Protein AF-A0A3C0JB64-F1 (afdb_monomer_lite)

Secondary structure (DSSP, 8-state):
--HHHHHHHHHHHTHHHHHHHHHHTTT--THHHHHHHHHHTT------HHHHTTS-SSS--------TTTHHHHHHHHHHHTT-

Sequence (84 aa):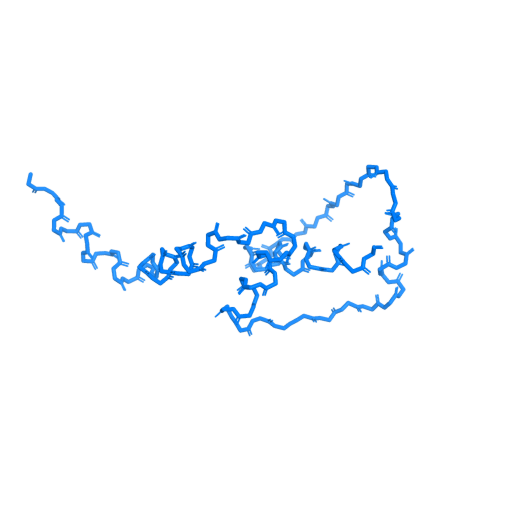
MAAPLLRLLGRWSGLDAAEQFLAASAHLRGFGFVRAALDHLQVRHRVEAEALARIPPTGRLLIVANHPSGAVDALALLDAVGQV

pLDDT: mean 88.94, std 13.04, range [43.72, 98.25]

Structure (mmCIF, N/CA/C/O backbone):
data_AF-A0A3C0JB64-F1
#
_entry.id   AF-A0A3C0JB64-F1
#
loop_
_atom_site.group_PDB
_atom_site.id
_atom_site.type_symbol
_atom_site.label_atom_id
_atom_site.label_alt_id
_atom_site.label_comp_id
_atom_site.label_asym_id
_atom_site.label_entity_id
_atom_site.label_seq_id
_atom_site.pdbx_PDB_ins_code
_atom_site.Cartn_x
_atom_site.Cartn_y
_atom_site.Cartn_z
_atom_site.occupancy
_atom_site.B_iso_or_equiv
_atom_site.auth_seq_id
_atom_site.auth_comp_id
_atom_site.auth_asym_id
_atom_site.auth_atom_id
_atom_site.pdbx_PDB_model_num
ATOM 1 N N . MET A 1 1 ? 15.945 21.259 -25.257 1.00 43.72 1 MET A N 1
ATOM 2 C CA . MET A 1 1 ? 16.686 20.061 -25.715 1.00 43.72 1 MET A CA 1
ATOM 3 C C . MET A 1 1 ? 17.247 19.272 -24.518 1.00 43.72 1 MET A C 1
ATOM 5 O O . MET A 1 1 ? 18.449 19.097 -24.421 1.00 43.72 1 MET A O 1
ATOM 9 N N . ALA A 1 2 ? 16.394 18.813 -23.587 1.00 55.16 2 ALA A N 1
ATOM 10 C CA . ALA A 1 2 ? 16.813 18.074 -22.374 1.00 55.16 2 ALA A CA 1
ATOM 11 C C . ALA A 1 2 ? 16.036 16.756 -22.148 1.00 55.16 2 ALA A C 1
ATOM 13 O O . ALA A 1 2 ? 16.395 15.945 -21.302 1.00 55.16 2 ALA A O 1
ATOM 14 N N . ALA A 1 3 ? 14.993 16.506 -22.947 1.00 60.72 3 ALA A N 1
ATOM 15 C CA . ALA A 1 3 ? 14.140 15.326 -22.842 1.00 60.72 3 ALA A CA 1
ATOM 16 C C . ALA A 1 3 ? 14.836 13.956 -23.046 1.00 60.72 3 ALA A C 1
ATOM 18 O O . ALA A 1 3 ? 14.419 13.005 -22.385 1.00 60.72 3 ALA A O 1
ATOM 19 N N . PRO A 1 4 ? 15.866 13.785 -23.908 1.00 58.62 4 PRO A N 1
ATOM 20 C CA . PRO A 1 4 ? 16.401 12.444 -24.164 1.00 58.62 4 PRO A CA 1
ATOM 21 C C . PRO A 1 4 ? 17.252 11.895 -23.007 1.00 58.62 4 PRO A C 1
ATOM 23 O O . PRO A 1 4 ? 17.247 10.689 -22.778 1.00 58.62 4 PRO A O 1
ATOM 26 N N . LEU A 1 5 ? 17.922 12.758 -22.232 1.00 57.94 5 LEU A N 1
ATOM 27 C CA . LEU A 1 5 ? 18.746 12.342 -21.087 1.00 57.94 5 LEU A CA 1
ATOM 28 C C . LEU A 1 5 ? 17.897 11.837 -19.911 1.00 57.94 5 LEU A C 1
ATOM 30 O O . LEU A 1 5 ? 18.243 10.841 -19.280 1.00 57.94 5 LEU A O 1
ATOM 34 N N . LEU A 1 6 ? 16.747 12.474 -19.665 1.00 61.41 6 LEU A N 1
ATOM 35 C CA . LEU A 1 6 ? 15.801 12.051 -18.628 1.00 61.41 6 LEU A CA 1
ATOM 36 C C . LEU A 1 6 ? 15.183 10.679 -18.937 1.00 61.41 6 LEU A C 1
ATOM 38 O O . LEU A 1 6 ? 15.015 9.865 -18.035 1.00 61.41 6 LEU A O 1
ATOM 42 N N . ARG A 1 7 ? 14.918 10.384 -20.216 1.00 58.72 7 ARG A N 1
ATOM 43 C CA . ARG A 1 7 ? 14.403 9.074 -20.653 1.00 58.72 7 ARG A CA 1
ATOM 44 C C . ARG A 1 7 ? 15.420 7.943 -20.485 1.00 58.72 7 ARG A C 1
ATOM 46 O O . ARG A 1 7 ? 15.030 6.811 -20.222 1.00 58.72 7 ARG A O 1
ATOM 53 N N . LEU A 1 8 ? 16.715 8.234 -20.623 1.00 60.81 8 LEU A N 1
ATOM 54 C CA . LEU A 1 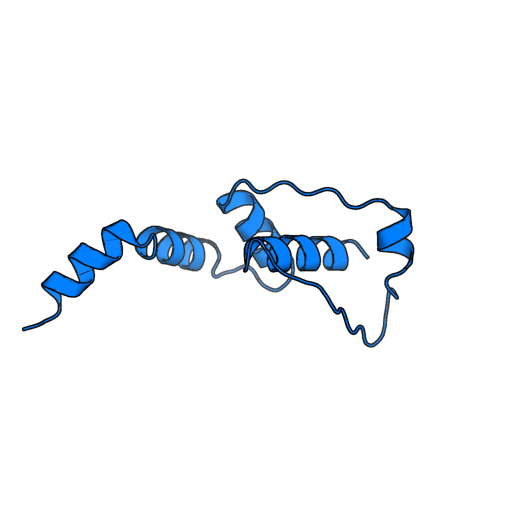8 ? 17.765 7.231 -20.433 1.00 60.81 8 LEU A CA 1
ATOM 55 C C . LEU A 1 8 ? 17.948 6.874 -18.947 1.00 60.81 8 LEU A C 1
ATOM 57 O O . LEU A 1 8 ? 18.119 5.702 -18.625 1.00 60.81 8 LEU A O 1
ATOM 61 N N . LEU A 1 9 ? 17.836 7.865 -18.051 1.00 61.22 9 LEU A N 1
ATOM 62 C CA . LEU A 1 9 ? 17.828 7.655 -16.596 1.00 61.22 9 LEU A CA 1
ATOM 63 C C . LEU A 1 9 ? 16.543 6.957 -16.115 1.00 61.22 9 LEU A C 1
ATOM 65 O O . LEU A 1 9 ? 16.607 6.105 -15.230 1.00 61.22 9 LEU A O 1
ATOM 69 N N . GLY A 1 10 ? 15.394 7.255 -16.735 1.00 58.94 10 GLY A N 1
ATOM 70 C CA . GLY A 1 10 ? 14.101 6.626 -16.425 1.00 58.94 10 GLY A CA 1
ATOM 71 C C . GLY A 1 10 ? 14.083 5.102 -16.601 1.00 58.94 10 GLY A C 1
ATOM 72 O O . GLY A 1 10 ? 13.456 4.390 -15.819 1.00 58.94 10 GLY A O 1
ATOM 73 N N . ARG A 1 11 ? 14.860 4.574 -17.557 1.00 57.41 11 ARG A N 1
ATOM 74 C CA . ARG A 1 11 ? 14.967 3.120 -17.778 1.00 57.41 11 ARG A CA 1
ATOM 75 C C . ARG A 1 11 ? 15.650 2.372 -16.630 1.00 57.41 11 ARG A C 1
ATOM 77 O O . ARG A 1 11 ? 15.479 1.163 -16.527 1.00 57.41 11 ARG A O 1
ATOM 84 N N . TRP A 1 12 ? 16.435 3.057 -15.797 1.00 67.44 12 TRP A N 1
ATOM 85 C CA . TRP A 1 12 ? 17.161 2.448 -14.673 1.00 67.44 12 TRP A CA 1
ATOM 86 C C . TRP A 1 12 ? 16.441 2.651 -13.337 1.00 67.44 12 TRP A C 1
ATOM 88 O O . TRP A 1 12 ? 16.730 1.950 -12.374 1.00 67.44 12 TRP A O 1
ATOM 98 N N . SER A 1 13 ? 15.489 3.585 -13.275 1.00 81.12 13 SER A N 1
ATOM 99 C CA . SER A 1 13 ? 14.750 3.907 -12.052 1.00 81.12 13 SER A CA 1
ATOM 100 C C . SER A 1 13 ? 13.517 3.031 -11.819 1.00 81.12 13 SER A C 1
ATOM 102 O O . SER A 1 13 ? 12.915 3.112 -10.753 1.00 81.12 13 SER A O 1
ATOM 104 N N . GLY A 1 14 ? 13.108 2.222 -12.803 1.00 85.06 14 GLY A N 1
ATOM 105 C CA . GLY A 1 14 ? 11.882 1.419 -12.727 1.00 85.06 14 GLY A CA 1
ATOM 106 C C . GLY A 1 14 ? 10.592 2.228 -12.907 1.00 85.06 14 GLY A C 1
ATOM 107 O O . GLY A 1 14 ? 9.503 1.676 -12.761 1.00 85.06 14 GLY A O 1
ATOM 108 N N . LEU A 1 15 ? 10.690 3.516 -13.259 1.00 88.75 15 LEU A N 1
ATOM 109 C CA . LEU A 1 15 ? 9.526 4.386 -13.452 1.00 88.75 15 LEU A CA 1
ATOM 110 C C . LEU A 1 15 ? 8.633 3.915 -14.601 1.00 88.75 15 LEU A C 1
ATOM 112 O O . LEU A 1 15 ? 7.420 3.924 -14.446 1.00 88.75 15 LEU A O 1
ATOM 116 N N . ASP A 1 16 ? 9.210 3.420 -15.698 1.00 89.75 16 ASP A N 1
ATOM 117 C CA . ASP A 1 16 ? 8.428 2.893 -16.825 1.00 89.75 16 ASP A CA 1
ATOM 118 C C . ASP A 1 16 ? 7.540 1.709 -16.394 1.00 89.75 16 ASP A C 1
ATOM 120 O O . ASP A 1 16 ? 6.389 1.597 -16.815 1.00 89.75 16 ASP A O 1
ATOM 124 N N . ALA A 1 17 ? 8.059 0.829 -15.528 1.00 90.88 17 ALA A N 1
AT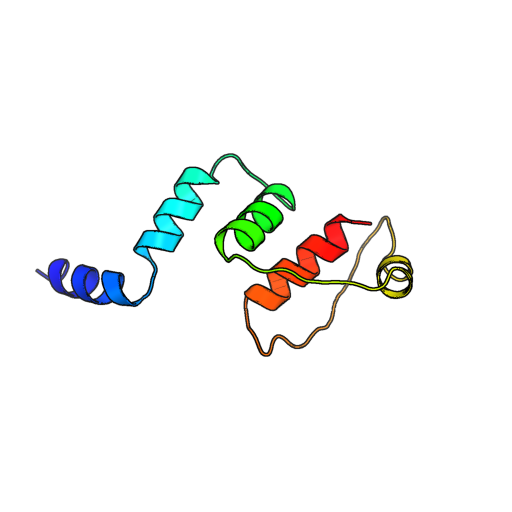OM 125 C CA . ALA A 1 17 ? 7.296 -0.292 -14.981 1.00 90.88 17 ALA A CA 1
ATOM 126 C C . ALA A 1 17 ? 6.207 0.196 -14.014 1.00 90.88 17 ALA A C 1
ATOM 128 O O . ALA A 1 17 ? 5.073 -0.282 -14.068 1.00 90.88 17 ALA A O 1
ATOM 129 N N . ALA A 1 18 ? 6.526 1.191 -13.180 1.00 91.94 18 ALA A N 1
ATOM 130 C CA . ALA A 1 18 ? 5.557 1.815 -12.287 1.00 91.94 18 ALA A CA 1
ATOM 131 C C . ALA A 1 18 ? 4.420 2.500 -13.065 1.00 91.94 18 ALA A C 1
ATOM 133 O O . ALA A 1 18 ? 3.254 2.296 -12.741 1.00 91.94 18 ALA A O 1
ATOM 134 N N . GLU A 1 19 ? 4.724 3.257 -14.121 1.00 94.06 19 GLU A N 1
ATOM 135 C CA . GLU A 1 19 ? 3.721 3.896 -14.981 1.00 94.06 19 GLU A CA 1
ATOM 136 C C . GLU A 1 19 ? 2.816 2.864 -15.664 1.00 94.06 19 GLU A C 1
ATOM 138 O O . GLU A 1 19 ? 1.594 3.022 -15.666 1.00 94.06 19 GLU A O 1
ATOM 143 N N . GLN A 1 20 ? 3.390 1.776 -16.188 1.00 96.00 20 GLN A N 1
ATOM 144 C CA . GLN A 1 20 ? 2.617 0.685 -16.789 1.00 96.00 20 GLN A CA 1
ATOM 145 C C . GLN A 1 20 ? 1.680 0.024 -15.772 1.00 96.00 20 GLN A C 1
ATOM 147 O O . GLN A 1 20 ? 0.502 -0.189 -16.069 1.00 96.00 20 GLN A O 1
ATOM 152 N N . PHE A 1 21 ? 2.172 -0.256 -14.562 1.00 96.81 21 PHE A N 1
ATOM 153 C CA . PHE A 1 21 ? 1.350 -0.793 -13.480 1.00 96.81 21 PHE A CA 1
ATOM 154 C C . PHE A 1 21 ? 0.216 0.166 -13.097 1.00 96.81 21 PHE A C 1
ATOM 156 O O . PHE A 1 21 ? -0.933 -0.263 -12.960 1.00 96.81 21 PHE A O 1
ATOM 163 N N . LEU A 1 22 ? 0.518 1.460 -12.952 1.00 96.81 22 LEU A N 1
ATOM 164 C CA . LEU A 1 22 ? -0.469 2.484 -12.609 1.00 96.81 22 LEU A CA 1
ATOM 165 C C . LEU A 1 22 ? -1.557 2.593 -13.680 1.00 96.81 22 LEU A C 1
ATOM 167 O O . LEU A 1 22 ? -2.736 2.674 -13.336 1.00 96.81 22 LEU A O 1
ATOM 171 N N . ALA A 1 23 ? -1.188 2.539 -14.962 1.00 97.81 23 ALA A N 1
ATOM 172 C CA . ALA A 1 23 ? -2.142 2.547 -16.067 1.00 97.81 23 ALA A CA 1
ATOM 173 C C . ALA A 1 23 ? -3.028 1.289 -16.068 1.00 97.81 23 ALA A C 1
ATOM 175 O O . ALA A 1 23 ? -4.253 1.400 -16.149 1.00 97.81 23 ALA A O 1
ATOM 176 N N . ALA A 1 24 ? -2.437 0.100 -15.912 1.00 98.00 24 ALA A N 1
ATOM 177 C CA . ALA A 1 24 ? -3.180 -1.162 -15.858 1.00 98.00 24 ALA A CA 1
ATOM 178 C C . ALA A 1 24 ? -4.126 -1.233 -14.643 1.00 98.00 24 ALA A C 1
ATOM 180 O O . ALA A 1 24 ? -5.238 -1.756 -14.735 1.00 98.00 24 ALA A O 1
ATOM 181 N N . SER A 1 25 ? -3.716 -0.643 -13.520 1.00 97.88 25 SER A N 1
ATOM 182 C CA . SER A 1 25 ? -4.456 -0.644 -12.253 1.00 97.88 25 SER A CA 1
ATOM 183 C C . SER A 1 25 ? -5.335 0.594 -12.056 1.00 97.88 25 SER A C 1
ATOM 185 O O . SER A 1 25 ? -5.924 0.763 -10.989 1.00 97.88 25 SER A O 1
ATOM 187 N N . ALA A 1 26 ? -5.480 1.456 -13.070 1.00 97.56 26 ALA A N 1
ATOM 188 C CA . ALA A 1 26 ? -6.174 2.745 -12.967 1.00 97.56 26 ALA A CA 1
ATOM 189 C C . ALA A 1 26 ? -7.669 2.642 -12.612 1.00 97.56 26 ALA A C 1
ATOM 191 O O . ALA A 1 26 ? -8.287 3.641 -12.238 1.00 97.56 26 ALA A O 1
ATOM 192 N N . HIS A 1 27 ? -8.259 1.453 -12.710 1.00 97.81 27 HIS A N 1
ATOM 193 C CA . HIS A 1 27 ? -9.641 1.158 -12.333 1.00 97.81 27 HIS A CA 1
ATOM 194 C C . HIS A 1 27 ? -9.784 0.746 -10.854 1.00 97.81 27 HIS A C 1
ATOM 196 O O . HIS A 1 27 ? -10.888 0.773 -10.314 1.00 97.81 27 HIS A O 1
ATOM 202 N N . LEU A 1 28 ? -8.684 0.396 -10.181 1.00 98.25 28 LEU A N 1
ATOM 203 C CA . LEU A 1 28 ? -8.678 -0.048 -8.789 1.00 98.25 28 LEU A CA 1
ATOM 204 C C . LEU A 1 28 ? -8.596 1.138 -7.821 1.00 98.25 28 LEU A C 1
ATOM 206 O O . LEU A 1 28 ? -7.978 2.166 -8.103 1.00 98.25 28 LEU A O 1
ATOM 210 N N . ARG A 1 29 ? -9.226 1.006 -6.652 1.00 96.62 29 ARG A N 1
ATOM 211 C CA . ARG A 1 29 ? -9.237 2.018 -5.582 1.00 96.62 29 ARG A CA 1
ATOM 212 C C . ARG A 1 29 ? -9.077 1.347 -4.220 1.00 96.62 29 ARG A C 1
ATOM 214 O O . ARG A 1 29 ? -9.393 0.166 -4.071 1.00 96.62 29 ARG A O 1
ATOM 221 N N . GLY A 1 30 ? -8.609 2.112 -3.233 1.00 95.94 30 GLY A N 1
ATOM 222 C CA . GLY A 1 30 ? -8.453 1.642 -1.853 1.00 95.94 30 GLY A CA 1
ATOM 223 C C . GLY A 1 30 ? -7.646 0.343 -1.764 1.00 95.94 30 GLY A C 1
ATOM 224 O O . GLY A 1 30 ? -6.654 0.176 -2.474 1.00 95.94 30 GLY A O 1
ATOM 225 N N . PHE A 1 31 ? -8.106 -0.602 -0.940 1.00 96.44 31 PHE A N 1
ATOM 226 C CA . PHE A 1 31 ? -7.430 -1.887 -0.722 1.00 96.44 31 PHE A CA 1
ATOM 227 C C . PHE A 1 31 ? -7.313 -2.755 -1.983 1.00 96.44 31 PHE A C 1
ATOM 229 O O . PHE A 1 31 ? -6.371 -3.531 -2.103 1.00 96.44 31 PHE A O 1
ATOM 236 N N . GLY A 1 32 ? -8.202 -2.582 -2.969 1.00 96.94 32 GLY A N 1
ATOM 237 C CA . GLY A 1 32 ? -8.079 -3.276 -4.254 1.00 96.94 32 GLY A CA 1
ATOM 238 C C . GLY A 1 32 ? -6.801 -2.889 -5.003 1.00 96.94 32 GLY A C 1
ATOM 239 O O . GLY A 1 32 ? -6.121 -3.752 -5.550 1.00 96.94 32 GLY A O 1
ATOM 240 N N . PHE A 1 33 ? -6.436 -1.602 -4.973 1.00 97.56 33 PHE A N 1
ATOM 241 C CA . PHE A 1 33 ? -5.176 -1.129 -5.552 1.00 97.56 33 PHE A CA 1
ATOM 242 C C . PHE A 1 33 ? -3.968 -1.626 -4.750 1.00 97.56 33 PHE A C 1
ATOM 244 O O . PHE A 1 33 ? -2.989 -2.074 -5.340 1.00 97.56 33 PHE A O 1
ATOM 251 N N . VAL A 1 34 ? -4.049 -1.587 -3.415 1.00 97.88 34 VAL A N 1
ATOM 252 C CA . VAL A 1 34 ? -2.973 -2.059 -2.525 1.00 97.88 34 VAL A CA 1
ATOM 253 C C . VAL A 1 34 ? -2.638 -3.524 -2.805 1.00 97.88 34 VAL A C 1
ATOM 255 O O . VAL A 1 34 ? -1.470 -3.857 -2.999 1.00 97.88 34 VAL A O 1
ATOM 258 N N . ARG A 1 35 ? -3.655 -4.386 -2.910 1.00 97.25 35 ARG A N 1
ATOM 259 C CA . ARG A 1 35 ? -3.454 -5.811 -3.184 1.00 97.25 35 ARG A CA 1
ATOM 260 C C . ARG A 1 35 ? -2.842 -6.059 -4.562 1.00 97.25 35 ARG A C 1
ATOM 262 O O . ARG A 1 35 ? -1.883 -6.815 -4.667 1.00 97.25 35 ARG A O 1
ATOM 269 N N . ALA A 1 36 ? -3.309 -5.347 -5.591 1.00 97.88 36 ALA A N 1
ATOM 270 C CA . ALA A 1 36 ? -2.701 -5.411 -6.920 1.00 97.88 36 ALA A CA 1
ATOM 271 C C . ALA A 1 36 ? -1.237 -4.935 -6.925 1.00 97.88 36 ALA A C 1
ATOM 273 O O . ALA A 1 36 ? -0.414 -5.506 -7.637 1.00 97.88 36 ALA A O 1
ATOM 274 N N . ALA A 1 37 ? -0.894 -3.923 -6.121 1.00 97.44 37 ALA A N 1
ATOM 275 C CA . ALA A 1 37 ? 0.482 -3.452 -5.984 1.00 97.44 37 ALA A CA 1
ATOM 276 C C . ALA A 1 37 ? 1.375 -4.494 -5.297 1.00 97.44 37 ALA A C 1
ATOM 278 O O . ALA A 1 37 ? 2.470 -4.767 -5.784 1.00 97.44 37 ALA A O 1
ATOM 279 N N . LEU A 1 38 ? 0.906 -5.120 -4.212 1.00 97.44 38 LEU A N 1
ATOM 280 C CA . LEU A 1 38 ? 1.625 -6.216 -3.551 1.00 97.44 38 LEU A CA 1
ATOM 281 C C . LEU A 1 38 ? 1.830 -7.406 -4.496 1.00 97.44 38 LEU A C 1
ATOM 283 O O . LEU A 1 38 ? 2.932 -7.949 -4.554 1.00 97.44 38 LEU A O 1
ATOM 287 N N . ASP A 1 39 ? 0.812 -7.771 -5.279 1.00 97.00 39 ASP A N 1
ATOM 288 C CA . ASP A 1 39 ? 0.921 -8.823 -6.291 1.00 97.00 39 ASP A CA 1
ATOM 289 C C . ASP A 1 39 ? 1.914 -8.452 -7.399 1.00 97.00 39 ASP A C 1
ATOM 291 O O . ASP A 1 39 ? 2.771 -9.264 -7.745 1.00 97.00 39 ASP A O 1
ATOM 295 N N . HIS A 1 40 ? 1.866 -7.226 -7.926 1.00 96.44 40 HIS A N 1
ATOM 296 C CA . HIS A 1 40 ? 2.813 -6.763 -8.945 1.00 96.44 40 HIS A CA 1
ATOM 297 C C . HIS A 1 40 ? 4.262 -6.783 -8.439 1.00 96.44 40 HIS A C 1
ATOM 299 O O . HIS A 1 40 ? 5.160 -7.231 -9.148 1.00 96.44 40 HIS A O 1
ATOM 305 N N . LEU A 1 41 ? 4.477 -6.358 -7.192 1.00 95.19 41 LEU A N 1
ATOM 306 C CA . LEU A 1 41 ? 5.784 -6.368 -6.533 1.00 95.19 41 LEU A CA 1
ATOM 307 C C . LEU A 1 41 ? 6.195 -7.760 -6.022 1.00 95.19 41 LEU A C 1
ATOM 309 O O . LEU A 1 41 ? 7.289 -7.902 -5.481 1.00 95.19 41 LEU A O 1
ATOM 313 N N . GLN A 1 42 ? 5.339 -8.778 -6.185 1.00 96.12 42 GLN A N 1
ATOM 314 C CA . GLN A 1 42 ? 5.547 -10.146 -5.695 1.00 96.12 42 GLN A CA 1
ATOM 315 C C . GLN A 1 42 ? 5.807 -10.206 -4.180 1.00 96.12 42 GLN A C 1
ATOM 317 O O . GLN A 1 42 ? 6.536 -11.063 -3.680 1.00 96.12 42 GLN A O 1
ATOM 322 N N . VAL A 1 43 ? 5.189 -9.294 -3.431 1.00 96.56 43 VAL A N 1
ATOM 323 C CA . VAL A 1 43 ? 5.318 -9.217 -1.979 1.00 96.56 43 VAL A CA 1
ATOM 324 C C . VAL A 1 43 ? 4.275 -10.119 -1.331 1.00 96.56 43 VAL A C 1
ATOM 326 O O . VAL A 1 43 ? 3.083 -10.099 -1.651 1.00 96.56 43 VAL A O 1
ATOM 329 N N . ARG A 1 44 ? 4.740 -10.910 -0.368 1.00 95.00 44 ARG A N 1
ATOM 330 C CA . ARG A 1 44 ? 3.906 -11.708 0.527 1.00 95.00 44 ARG A CA 1
ATOM 331 C C . ARG A 1 44 ? 4.222 -11.290 1.952 1.00 95.00 44 ARG A C 1
ATOM 333 O O . ARG A 1 44 ? 5.384 -11.136 2.310 1.00 95.00 44 ARG A O 1
ATOM 340 N N . HIS A 1 45 ? 3.183 -11.106 2.749 1.00 93.94 45 HIS A N 1
ATOM 341 C CA . HIS A 1 45 ? 3.304 -10.780 4.161 1.00 93.94 45 HIS A CA 1
ATOM 342 C C . HIS A 1 45 ? 2.331 -11.651 4.953 1.00 93.94 45 HIS A C 1
ATOM 344 O O . HIS A 1 45 ? 1.386 -12.215 4.400 1.00 93.94 45 HIS A O 1
ATOM 350 N N . ARG A 1 46 ? 2.599 -11.791 6.248 1.00 94.75 46 ARG A N 1
ATOM 351 C CA . ARG A 1 46 ? 1.772 -12.546 7.182 1.00 94.75 46 ARG A CA 1
ATOM 352 C C . ARG A 1 46 ? 1.543 -11.683 8.407 1.00 94.75 46 ARG A C 1
ATOM 354 O O . ARG A 1 46 ? 2.480 -11.059 8.901 1.00 94.75 46 ARG A O 1
ATOM 361 N N . VAL A 1 47 ? 0.308 -11.674 8.883 1.00 93.50 47 VAL A N 1
ATOM 362 C CA . VAL A 1 47 ? -0.071 -11.017 10.129 1.00 93.50 47 VAL A CA 1
ATOM 363 C C . VAL A 1 47 ? -0.759 -12.051 10.999 1.00 93.50 47 VAL A C 1
ATOM 365 O O . VAL A 1 47 ? -1.605 -12.806 10.525 1.00 93.50 47 VAL A O 1
ATOM 368 N N . GLU A 1 48 ? -0.354 -12.116 12.261 1.00 94.69 48 GLU A N 1
ATOM 369 C CA . GLU A 1 48 ? -0.985 -13.007 13.230 1.00 94.69 48 GLU A CA 1
ATOM 370 C C . GLU A 1 48 ? -2.394 -12.497 13.566 1.00 94.69 48 GLU A C 1
ATOM 372 O O . GLU A 1 48 ? -2.626 -11.288 13.679 1.00 94.69 48 GLU A O 1
ATOM 377 N N . ALA A 1 49 ? -3.348 -13.414 13.731 1.00 94.44 49 ALA A N 1
ATOM 378 C CA . ALA A 1 49 ? -4.757 -13.069 13.926 1.00 94.44 49 ALA A CA 1
ATOM 379 C C . ALA A 1 49 ? -4.975 -12.207 15.183 1.00 94.44 49 ALA A C 1
ATOM 381 O O . ALA A 1 49 ? -5.795 -11.287 15.185 1.00 94.44 49 ALA A O 1
ATOM 382 N N . GLU A 1 50 ? -4.185 -12.438 16.233 1.00 95.50 50 GLU A N 1
ATOM 383 C CA . GLU A 1 50 ? -4.213 -11.669 17.478 1.00 95.50 50 GLU A CA 1
ATOM 384 C C . GLU A 1 50 ? -3.764 -10.216 17.287 1.00 95.50 50 GLU A C 1
ATOM 386 O O . GLU A 1 50 ? -4.128 -9.355 18.089 1.00 95.50 50 GLU A O 1
ATOM 391 N N . ALA A 1 51 ? -2.960 -9.928 16.259 1.00 92.88 51 ALA A N 1
ATOM 392 C CA . ALA A 1 51 ? -2.576 -8.565 15.918 1.00 92.88 51 ALA A CA 1
ATOM 393 C C . ALA A 1 51 ? -3.711 -7.849 15.175 1.00 92.88 51 ALA A C 1
ATOM 395 O O . ALA A 1 51 ? -4.033 -6.714 15.527 1.00 92.88 51 ALA A O 1
ATOM 396 N N . LEU A 1 52 ? -4.364 -8.526 14.222 1.00 94.88 52 LEU A N 1
ATOM 397 C CA . LEU A 1 52 ? -5.537 -7.987 13.519 1.00 94.88 52 LEU A CA 1
ATOM 398 C C . LEU A 1 52 ? -6.688 -7.692 14.485 1.00 94.88 52 LEU A C 1
ATOM 400 O O . LEU A 1 52 ? -7.299 -6.631 14.407 1.00 94.88 52 LEU A O 1
ATOM 404 N N . ALA A 1 53 ? -6.914 -8.566 15.468 1.00 94.56 53 ALA A N 1
ATOM 405 C CA . ALA A 1 53 ? -7.956 -8.395 16.481 1.00 94.56 53 ALA A CA 1
ATOM 406 C C . ALA A 1 53 ? -7.789 -7.137 17.362 1.00 94.56 53 ALA A C 1
ATOM 408 O O . ALA A 1 53 ? -8.723 -6.750 18.063 1.00 94.56 53 ALA A O 1
ATOM 409 N N . ARG A 1 54 ? -6.613 -6.490 17.354 1.00 93.12 54 ARG A N 1
ATOM 410 C CA . ARG A 1 54 ? -6.369 -5.227 18.078 1.00 93.12 54 ARG A CA 1
ATOM 411 C C . ARG A 1 54 ? -6.801 -3.995 17.288 1.00 93.12 54 ARG A C 1
ATOM 413 O O . ARG A 1 54 ? -6.840 -2.903 17.854 1.00 93.12 54 ARG A O 1
ATOM 420 N N . ILE A 1 55 ? -7.078 -4.147 15.997 1.00 95.88 55 ILE A N 1
ATOM 421 C CA . ILE A 1 55 ? -7.525 -3.056 15.141 1.00 95.88 55 ILE A CA 1
ATOM 422 C C . ILE A 1 55 ? -9.041 -2.893 15.341 1.00 95.88 55 ILE A C 1
ATOM 424 O O . ILE A 1 55 ? -9.784 -3.864 15.203 1.00 95.88 55 ILE A O 1
ATOM 428 N N . PRO A 1 56 ? -9.533 -1.690 15.682 1.00 95.19 56 PRO A N 1
ATOM 429 C CA . PRO A 1 56 ? -10.962 -1.454 15.800 1.00 95.19 56 PRO A CA 1
ATOM 430 C C . PRO A 1 56 ? -11.635 -1.589 14.420 1.00 95.19 56 PRO A C 1
ATOM 432 O O . PRO A 1 56 ? -11.188 -0.937 13.476 1.00 95.19 56 PRO A O 1
ATOM 435 N N . PRO A 1 57 ? -12.737 -2.356 14.290 1.00 93.38 57 PRO A N 1
ATOM 436 C CA . PRO A 1 57 ? -13.392 -2.593 12.996 1.00 93.38 57 PRO A CA 1
ATOM 437 C C . PRO A 1 57 ? -14.101 -1.352 12.442 1.00 93.38 57 PRO A C 1
ATOM 439 O O . PRO A 1 57 ? -14.451 -1.280 11.270 1.00 93.38 57 PRO A O 1
ATOM 442 N N . THR A 1 5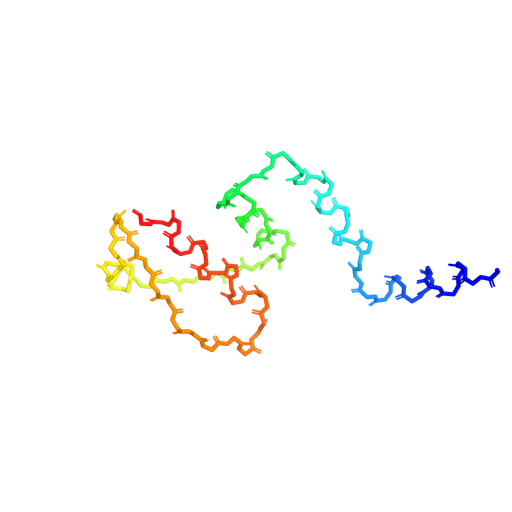8 ? -14.355 -0.357 13.292 1.00 94.44 58 THR A N 1
ATOM 443 C CA . THR A 1 58 ? -14.964 0.910 12.892 1.00 94.44 58 THR A CA 1
ATOM 444 C C . THR A 1 58 ? -14.363 2.052 13.699 1.00 94.44 58 THR A C 1
ATOM 446 O O . THR A 1 58 ? -13.850 1.858 14.802 1.00 94.44 58 THR A O 1
ATOM 449 N N . GLY A 1 59 ? -14.467 3.265 13.163 1.00 95.31 59 GLY A N 1
ATOM 450 C CA . GLY A 1 59 ? -13.962 4.468 13.814 1.00 95.31 59 GLY A CA 1
ATOM 451 C C . GLY A 1 59 ? -12.576 4.871 13.320 1.00 95.31 59 GLY A C 1
ATOM 452 O O . GLY A 1 59 ? -12.126 4.472 12.250 1.00 95.31 59 GLY A O 1
ATOM 453 N N . ARG A 1 60 ? -11.927 5.760 14.074 1.00 95.00 60 ARG A N 1
ATOM 454 C CA . ARG A 1 60 ? -10.626 6.329 13.704 1.00 95.00 60 ARG A CA 1
ATOM 455 C C . ARG A 1 60 ? -9.505 5.429 14.215 1.00 95.00 60 ARG A C 1
ATOM 457 O O . ARG A 1 60 ? -9.543 4.996 15.361 1.00 95.00 60 ARG A O 1
ATOM 464 N N . LEU A 1 61 ? -8.486 5.234 13.385 1.00 94.00 61 LEU A N 1
ATOM 465 C CA . LEU A 1 61 ? -7.292 4.457 13.696 1.00 94.00 61 LEU A CA 1
ATOM 466 C C . LEU A 1 61 ? -6.048 5.316 13.453 1.00 94.00 61 LEU A C 1
ATOM 468 O O . LEU A 1 61 ? -5.921 5.936 12.398 1.00 94.00 61 LEU A O 1
ATOM 472 N N . LEU A 1 62 ? -5.132 5.340 14.421 1.00 94.50 62 LEU A N 1
ATOM 473 C CA . LEU A 1 62 ? -3.783 5.878 14.261 1.00 94.50 62 LEU A CA 1
ATOM 474 C C . LEU A 1 62 ? -2.798 4.718 14.373 1.00 94.50 62 LEU A C 1
ATOM 476 O O . LEU A 1 62 ? -2.760 4.045 15.401 1.00 94.50 62 LEU A O 1
ATOM 480 N N . ILE A 1 63 ? -1.996 4.507 13.332 1.00 92.12 63 ILE A N 1
ATOM 481 C CA . ILE A 1 63 ? -0.924 3.512 13.334 1.00 92.12 63 ILE A CA 1
ATOM 482 C C . ILE A 1 63 ? 0.411 4.246 13.351 1.00 92.12 63 ILE A C 1
ATOM 484 O O . ILE A 1 63 ? 0.632 5.157 12.556 1.00 92.12 63 ILE A O 1
ATOM 488 N N . VAL A 1 64 ? 1.299 3.836 14.254 1.00 92.75 64 VAL A N 1
ATOM 489 C CA . VAL A 1 64 ? 2.680 4.316 14.325 1.00 92.75 64 VAL A CA 1
ATOM 490 C C . VAL A 1 64 ? 3.585 3.122 14.060 1.00 92.75 64 VAL A C 1
ATOM 492 O O . VAL A 1 64 ? 3.593 2.170 14.836 1.00 92.75 64 VAL A O 1
ATOM 495 N N . ALA A 1 65 ? 4.320 3.162 12.954 1.00 88.00 65 ALA A N 1
ATOM 496 C CA . ALA A 1 65 ? 5.210 2.089 12.530 1.00 88.00 65 ALA A CA 1
ATOM 497 C C . ALA A 1 65 ? 6.533 2.670 12.025 1.00 88.00 65 ALA A C 1
ATOM 499 O O . ALA A 1 65 ? 6.580 3.796 11.526 1.00 88.00 65 ALA A O 1
ATOM 500 N N . ASN A 1 66 ? 7.611 1.896 12.153 1.00 86.44 66 ASN A N 1
ATOM 501 C CA . ASN A 1 66 ? 8.809 2.157 11.364 1.00 86.44 66 ASN A CA 1
ATOM 502 C C . ASN A 1 66 ? 8.643 1.514 9.974 1.00 86.44 66 ASN A C 1
ATOM 504 O O . ASN A 1 66 ? 7.842 0.598 9.799 1.00 86.44 66 ASN A O 1
ATOM 508 N N . HIS A 1 67 ? 9.382 2.014 8.984 1.00 87.25 67 HIS A N 1
ATOM 509 C CA . HIS A 1 67 ? 9.333 1.499 7.611 1.00 87.25 67 HIS A CA 1
ATOM 510 C C . HIS A 1 67 ? 10.752 1.279 7.071 1.00 87.25 67 HIS A C 1
ATOM 512 O O . HIS A 1 67 ? 11.207 2.039 6.211 1.00 87.25 67 HIS A O 1
ATOM 518 N N . PRO A 1 68 ? 11.500 0.294 7.604 1.00 81.31 68 PRO A N 1
ATOM 519 C CA . PRO A 1 68 ? 12.861 0.002 7.158 1.00 81.31 68 PRO A CA 1
ATOM 520 C C . PRO A 1 68 ? 12.919 -0.400 5.678 1.00 81.31 68 PRO A C 1
ATOM 522 O O . PRO A 1 68 ? 13.933 -0.153 5.027 1.00 81.31 68 PRO A O 1
ATOM 525 N N . SER A 1 69 ? 11.844 -0.979 5.132 1.00 86.62 69 SER A N 1
ATOM 526 C CA . SER A 1 69 ? 11.718 -1.350 3.716 1.00 86.62 69 SER A CA 1
ATOM 527 C C . SER A 1 69 ? 10.880 -0.349 2.905 1.00 86.62 69 SER A C 1
ATOM 529 O O . SER A 1 69 ? 10.532 -0.602 1.749 1.00 86.62 69 SER A O 1
ATOM 531 N N . GLY A 1 70 ? 10.583 0.822 3.476 1.00 88.56 70 GLY A N 1
ATOM 532 C CA . GLY A 1 70 ? 9.920 1.925 2.787 1.00 88.56 70 GLY A CA 1
ATOM 533 C C . GLY A 1 70 ? 8.470 1.620 2.405 1.00 88.56 70 GLY A C 1
ATOM 534 O O . GLY A 1 70 ? 7.678 1.153 3.219 1.00 88.56 70 GLY A O 1
ATOM 535 N N . ALA A 1 71 ? 8.097 1.920 1.158 1.00 90.00 71 ALA A N 1
ATOM 536 C CA . ALA A 1 71 ? 6.707 1.851 0.697 1.00 90.00 71 ALA A CA 1
ATOM 537 C C . ALA A 1 71 ? 6.102 0.435 0.733 1.00 90.00 71 ALA A C 1
ATOM 539 O O . ALA A 1 71 ? 4.886 0.299 0.853 1.00 90.00 71 ALA A O 1
ATOM 540 N N . VAL A 1 72 ? 6.928 -0.615 0.661 1.00 93.94 72 VAL A N 1
ATOM 541 C CA . VAL A 1 72 ? 6.459 -2.008 0.744 1.00 93.94 72 VAL A CA 1
ATOM 542 C C . VAL A 1 72 ? 5.830 -2.299 2.108 1.00 93.94 72 VAL A C 1
ATOM 544 O O . VAL A 1 72 ? 4.754 -2.892 2.162 1.00 93.94 72 VAL A O 1
ATOM 547 N N . ASP A 1 73 ? 6.440 -1.811 3.192 1.00 93.62 73 ASP A N 1
ATOM 548 C CA . ASP A 1 73 ? 5.906 -1.979 4.549 1.00 93.62 73 ASP A CA 1
ATOM 549 C C . ASP A 1 73 ? 4.553 -1.280 4.696 1.00 93.62 73 ASP A C 1
ATOM 551 O O . ASP A 1 73 ? 3.630 -1.818 5.305 1.00 93.62 73 ASP A O 1
ATOM 555 N N . ALA A 1 74 ? 4.411 -0.094 4.097 1.00 92.88 74 ALA A N 1
ATOM 556 C CA . ALA A 1 74 ? 3.151 0.638 4.097 1.00 92.88 74 ALA A CA 1
ATOM 557 C C . ALA A 1 74 ? 2.051 -0.117 3.330 1.00 92.88 74 ALA A C 1
ATOM 559 O O . ALA A 1 74 ? 0.916 -0.177 3.800 1.00 92.88 74 ALA A O 1
ATOM 560 N N . LEU A 1 75 ? 2.372 -0.729 2.184 1.00 95.94 75 LEU A N 1
ATOM 561 C CA . LEU A 1 75 ? 1.413 -1.539 1.425 1.00 95.94 75 LEU A CA 1
ATOM 562 C C . LEU A 1 75 ? 0.981 -2.789 2.199 1.00 95.94 75 LEU A C 1
ATOM 564 O O . LEU A 1 75 ? -0.212 -3.072 2.264 1.00 95.94 75 LEU A O 1
ATOM 568 N N . ALA A 1 76 ? 1.924 -3.504 2.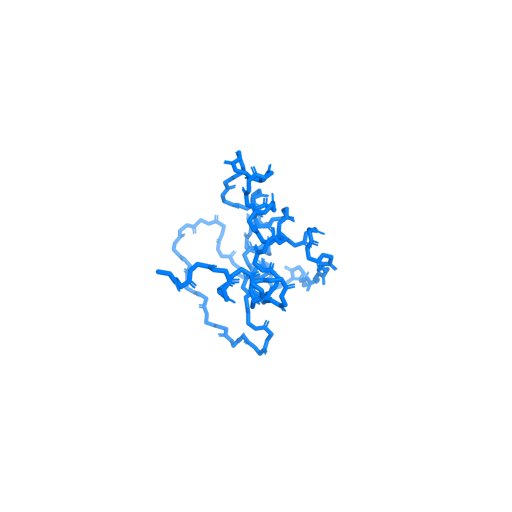816 1.00 95.62 76 ALA A N 1
ATOM 569 C CA . ALA A 1 76 ? 1.614 -4.671 3.641 1.00 95.62 76 ALA A CA 1
ATOM 570 C C . ALA A 1 76 ? 0.741 -4.291 4.848 1.00 95.62 76 ALA A C 1
ATOM 572 O O . ALA A 1 76 ? -0.255 -4.952 5.132 1.00 95.62 76 ALA A O 1
ATOM 573 N N . LEU A 1 77 ? 1.065 -3.182 5.520 1.00 94.81 77 LEU A N 1
ATOM 574 C CA . LEU A 1 77 ? 0.272 -2.672 6.636 1.00 94.81 77 LEU A CA 1
ATOM 575 C C . LEU A 1 77 ? -1.155 -2.300 6.204 1.00 94.81 77 LEU A C 1
ATOM 577 O O . LEU A 1 77 ? -2.110 -2.627 6.904 1.00 94.81 77 LEU A O 1
ATOM 581 N N . LEU A 1 78 ? -1.314 -1.630 5.060 1.00 95.44 78 LEU A N 1
ATOM 582 C CA . LEU A 1 78 ? -2.631 -1.265 4.536 1.00 95.44 78 LEU A CA 1
ATOM 583 C C . LEU A 1 78 ? -3.454 -2.493 4.132 1.00 95.44 78 LEU A C 1
ATOM 585 O O . LEU A 1 78 ? -4.649 -2.517 4.409 1.00 95.44 78 LEU A O 1
ATOM 589 N N . ASP A 1 79 ? -2.846 -3.504 3.506 1.00 96.56 79 ASP A N 1
ATOM 590 C CA . ASP A 1 79 ? -3.556 -4.747 3.179 1.00 96.56 79 ASP A CA 1
ATOM 591 C C . ASP A 1 79 ? -4.028 -5.467 4.447 1.00 96.56 79 ASP A C 1
ATOM 593 O O . ASP A 1 79 ? -5.193 -5.843 4.518 1.00 96.56 79 ASP A O 1
ATOM 597 N N . ALA A 1 80 ? -3.183 -5.548 5.480 1.00 95.44 80 ALA A N 1
ATOM 598 C CA . ALA A 1 80 ? -3.554 -6.108 6.778 1.00 95.44 80 ALA A CA 1
ATOM 599 C C . ALA A 1 80 ? -4.729 -5.364 7.434 1.00 95.44 80 ALA A C 1
ATOM 601 O O . ALA A 1 80 ? -5.662 -5.993 7.924 1.00 95.44 80 ALA A O 1
ATOM 602 N N . VAL A 1 81 ? -4.724 -4.027 7.408 1.00 95.19 81 VAL A N 1
ATOM 603 C CA . VAL A 1 81 ? -5.853 -3.220 7.908 1.00 95.19 81 VAL A CA 1
ATOM 604 C C . VAL A 1 81 ? -7.128 -3.494 7.107 1.00 95.19 81 VAL A C 1
ATOM 606 O O . VAL A 1 81 ? -8.205 -3.530 7.687 1.00 95.19 81 VAL A O 1
ATOM 609 N N . GLY A 1 82 ? -7.020 -3.723 5.797 1.00 94.00 82 GLY A N 1
ATOM 610 C CA . GLY A 1 82 ? -8.157 -4.064 4.939 1.00 94.00 82 GLY A CA 1
ATOM 611 C C . GLY A 1 82 ? -8.751 -5.460 5.164 1.00 94.00 82 GLY A C 1
ATOM 612 O O . GLY A 1 82 ? -9.744 -5.792 4.517 1.00 94.00 82 GLY A O 1
ATOM 613 N N . GLN A 1 83 ? -8.152 -6.280 6.035 1.00 93.31 83 GLN A N 1
ATOM 614 C CA . GLN A 1 83 ? -8.670 -7.596 6.433 1.00 93.31 83 GLN A CA 1
ATOM 615 C C . GLN A 1 83 ? -9.595 -7.533 7.662 1.00 93.31 83 GLN A C 1
ATOM 617 O O . G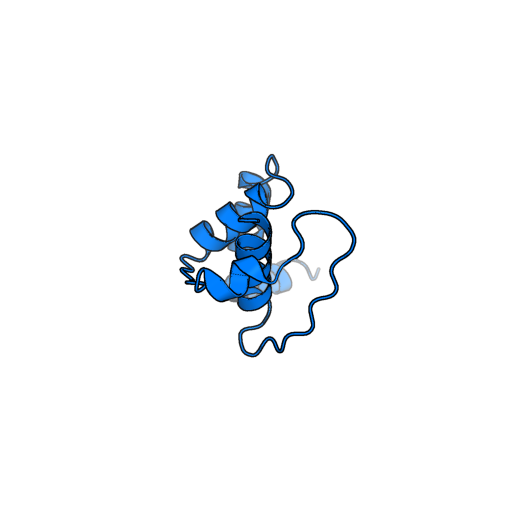LN A 1 83 ? -10.173 -8.559 8.025 1.00 93.31 83 GLN A O 1
ATOM 622 N N . VAL A 1 84 ? -9.717 -6.361 8.296 1.00 92.94 84 VAL A N 1
ATOM 623 C CA . VAL A 1 84 ? -10.560 -6.093 9.475 1.00 92.94 84 VAL A CA 1
ATOM 624 C C . VAL A 1 84 ? -11.840 -5.387 9.047 1.00 92.94 84 VAL A C 1
ATOM 626 O O . VAL A 1 84 ? -12.913 -5.794 9.545 1.00 92.94 84 VAL A O 1
#

Radius of gyration: 16.62 Å; chains: 1; bounding box: 34×33×44 Å

Foldseek 3Di:
DCPVVVVVVCVVVCVVVVVVLCVVCVVDDQLRSLVSVCVSVVHDDDDDVVVLVVQDLDDDDDDDDDCPPPVNVVSVVSNSVVVD